Protein AF-A0A7C4U0I2-F1 (afdb_monomer_lite)

Foldseek 3Di:
DVVVVVVVVLVVQLVVLVVQLVVCVVVVNVLSNVLSVLQNVLSVCLVVQLVVQLVVVVVVVDDNPVSNVVSSVCSNVVSNVVSVVVSVVVVVVVVVVVVD

Structure (mmCIF, N/CA/C/O backbone):
data_AF-A0A7C4U0I2-F1
#
_entry.id   AF-A0A7C4U0I2-F1
#
loop_
_atom_site.group_PDB
_atom_site.id
_atom_site.type_symbol
_atom_site.label_atom_id
_atom_site.label_alt_id
_atom_site.label_comp_id
_atom_site.label_asym_id
_atom_site.label_entity_id
_atom_site.label_seq_id
_atom_site.pdbx_PDB_ins_code
_atom_site.Cartn_x
_atom_site.Cartn_y
_atom_site.Cartn_z
_atom_site.occupancy
_atom_site.B_iso_or_equiv
_atom_site.auth_seq_id
_atom_site.auth_comp_id
_atom_site.auth_asym_id
_atom_site.auth_atom_id
_atom_site.pdbx_PDB_model_num
ATOM 1 N N . PHE A 1 1 ? 20.157 4.027 -6.288 1.00 63.78 1 PHE A N 1
ATOM 2 C CA . PHE A 1 1 ? 20.144 4.581 -4.900 1.00 63.78 1 PHE A CA 1
ATOM 3 C C . PHE A 1 1 ? 18.720 4.721 -4.364 1.00 63.78 1 PHE A C 1
ATOM 5 O O . PHE A 1 1 ? 18.476 4.404 -3.204 1.00 63.78 1 PHE A O 1
ATOM 12 N N . TRP A 1 2 ? 17.784 5.153 -5.211 1.00 73.75 2 TRP A N 1
ATOM 13 C CA . TRP A 1 2 ? 16.386 5.416 -4.869 1.00 73.75 2 TRP A CA 1
ATOM 14 C C . TRP A 1 2 ? 15.608 4.168 -4.402 1.00 73.75 2 TRP A C 1
ATOM 16 O O . TRP A 1 2 ? 14.856 4.231 -3.434 1.00 73.75 2 TRP A O 1
ATOM 26 N N . GLU A 1 3 ? 15.868 2.999 -4.994 1.00 79.25 3 GLU A N 1
ATOM 27 C CA . GLU A 1 3 ? 15.208 1.734 -4.620 1.00 79.25 3 GLU A CA 1
ATOM 28 C C . GLU A 1 3 ? 15.482 1.319 -3.171 1.00 79.25 3 GLU A C 1
ATOM 30 O O . GLU A 1 3 ? 14.582 0.888 -2.457 1.00 79.25 3 GLU A O 1
ATOM 35 N N . ARG A 1 4 ? 16.725 1.482 -2.699 1.00 81.94 4 ARG A N 1
ATOM 36 C CA . ARG A 1 4 ? 17.110 1.121 -1.324 1.00 81.94 4 ARG A CA 1
ATOM 37 C C . ARG A 1 4 ? 16.385 1.987 -0.296 1.00 81.94 4 ARG A C 1
ATOM 39 O O . ARG A 1 4 ? 15.993 1.487 0.755 1.00 81.94 4 ARG A O 1
ATOM 46 N N . ALA A 1 5 ? 16.187 3.267 -0.615 1.00 85.31 5 ALA A N 1
ATOM 47 C CA . ALA A 1 5 ? 15.401 4.175 0.211 1.00 85.31 5 ALA A CA 1
ATOM 48 C C . ALA A 1 5 ? 13.929 3.744 0.254 1.00 85.31 5 ALA A C 1
ATOM 50 O O . ALA A 1 5 ? 13.339 3.700 1.331 1.00 85.31 5 ALA A O 1
ATOM 51 N N . LEU A 1 6 ? 13.369 3.341 -0.891 1.00 84.38 6 LEU A N 1
ATOM 52 C CA . LEU A 1 6 ? 12.006 2.824 -0.974 1.00 84.38 6 LEU A CA 1
ATOM 53 C C . LEU A 1 6 ? 11.830 1.543 -0.147 1.00 84.38 6 LEU A C 1
ATOM 55 O O . LEU A 1 6 ? 10.868 1.435 0.605 1.00 84.38 6 LEU A O 1
ATOM 59 N N . PHE A 1 7 ? 12.776 0.602 -0.211 1.00 83.56 7 PHE A N 1
ATOM 60 C CA . PHE A 1 7 ? 12.732 -0.615 0.605 1.00 83.56 7 PHE A CA 1
ATOM 61 C C . PHE A 1 7 ? 12.832 -0.323 2.106 1.00 83.56 7 PHE A C 1
ATOM 63 O O . PHE A 1 7 ? 12.082 -0.910 2.887 1.00 83.56 7 PHE A O 1
ATOM 70 N N . MET A 1 8 ? 13.701 0.605 2.525 1.00 88.44 8 MET A N 1
ATOM 71 C CA . MET A 1 8 ? 13.758 1.038 3.927 1.00 88.44 8 MET A CA 1
ATOM 72 C C . MET A 1 8 ? 12.449 1.695 4.372 1.00 88.44 8 MET A C 1
ATOM 74 O O . MET A 1 8 ? 11.941 1.377 5.448 1.00 88.44 8 MET A O 1
ATOM 78 N N . PHE A 1 9 ? 11.874 2.562 3.535 1.00 87.94 9 PHE A N 1
ATOM 79 C CA . PHE A 1 9 ? 10.573 3.170 3.796 1.00 87.94 9 PHE A CA 1
ATOM 80 C C . PHE A 1 9 ? 9.479 2.105 3.915 1.00 87.94 9 PHE A C 1
ATOM 82 O O . PHE A 1 9 ? 8.713 2.121 4.877 1.00 87.94 9 PHE A O 1
ATOM 89 N N . MET A 1 10 ? 9.443 1.136 2.995 1.00 86.75 10 MET A N 1
ATOM 90 C CA . MET A 1 10 ? 8.474 0.046 3.029 1.00 86.75 10 MET A CA 1
ATOM 91 C C . MET A 1 10 ? 8.590 -0.785 4.303 1.00 86.75 10 MET A C 1
ATOM 93 O O . MET A 1 10 ? 7.573 -1.074 4.930 1.00 86.75 10 MET A O 1
ATOM 97 N N . ALA A 1 11 ? 9.810 -1.151 4.697 1.00 87.69 11 ALA A N 1
ATOM 98 C CA . ALA A 1 11 ? 10.055 -1.929 5.904 1.00 87.69 11 ALA A CA 1
ATOM 99 C C . ALA A 1 11 ? 9.602 -1.172 7.162 1.00 87.69 11 ALA A C 1
ATOM 101 O O . ALA A 1 11 ? 8.868 -1.725 7.981 1.00 87.69 11 ALA A O 1
ATOM 102 N N . GLY A 1 12 ? 9.970 0.109 7.286 1.00 91.50 12 GLY A N 1
ATOM 103 C CA . GLY A 1 12 ? 9.546 0.952 8.404 1.00 91.50 12 GLY A CA 1
ATOM 104 C C . GLY A 1 12 ? 8.028 1.122 8.458 1.00 91.50 12 GLY A C 1
ATOM 105 O O . GLY A 1 12 ? 7.410 0.915 9.502 1.00 91.50 12 GLY A O 1
ATOM 106 N N . TRP A 1 13 ? 7.404 1.420 7.318 1.00 88.31 13 TRP A N 1
ATOM 107 C CA . TRP A 1 13 ? 5.955 1.586 7.218 1.00 88.31 13 TRP A CA 1
ATOM 108 C C . TRP A 1 13 ? 5.196 0.297 7.546 1.00 88.31 13 TRP A C 1
ATOM 110 O O . TRP A 1 13 ? 4.199 0.310 8.275 1.00 88.31 13 TRP A O 1
ATOM 120 N N . TRP A 1 14 ? 5.680 -0.844 7.056 1.00 87.94 14 TRP A N 1
ATOM 121 C CA . TRP A 1 14 ? 5.067 -2.138 7.328 1.00 87.94 14 TRP A CA 1
ATOM 122 C C . TRP A 1 14 ? 5.185 -2.535 8.806 1.00 87.94 14 TRP A C 1
ATOM 124 O O . TRP A 1 14 ? 4.218 -3.010 9.409 1.00 87.94 14 TRP A O 1
ATOM 134 N N . PHE A 1 15 ? 6.335 -2.264 9.424 1.00 90.81 15 PHE A N 1
ATOM 135 C CA . PHE A 1 15 ? 6.536 -2.501 10.849 1.00 90.81 15 PHE A CA 1
ATOM 136 C C . PHE A 1 15 ? 5.592 -1.642 11.700 1.00 90.81 15 PHE A C 1
ATOM 138 O O . PHE A 1 15 ? 4.884 -2.165 12.560 1.00 90.81 15 PHE A O 1
ATOM 145 N N . ILE A 1 16 ? 5.494 -0.341 11.401 1.00 90.88 16 ILE A N 1
ATOM 146 C CA . ILE A 1 16 ? 4.587 0.588 12.089 1.00 90.88 16 ILE A CA 1
ATOM 147 C C . ILE A 1 16 ? 3.132 0.125 11.946 1.00 90.88 16 ILE A C 1
ATOM 149 O O . ILE A 1 16 ? 2.436 -0.042 12.945 1.00 90.88 16 ILE A O 1
ATOM 153 N N . THR A 1 17 ? 2.659 -0.130 10.724 1.00 89.19 17 THR A N 1
ATOM 154 C CA . THR A 1 17 ? 1.260 -0.540 10.490 1.00 89.19 17 THR A CA 1
ATOM 155 C C . THR A 1 17 ? 0.899 -1.833 11.222 1.00 89.19 17 THR A C 1
ATOM 157 O O . THR A 1 17 ? -0.190 -1.927 11.789 1.00 89.19 17 THR A O 1
ATOM 160 N N . THR A 1 18 ? 1.824 -2.790 11.297 1.00 89.56 18 THR A N 1
ATOM 161 C CA . THR A 1 18 ? 1.633 -4.045 12.036 1.00 89.56 18 THR A CA 1
ATOM 162 C C . THR A 1 18 ? 1.603 -3.820 13.552 1.00 89.56 18 THR A C 1
ATOM 164 O O . THR A 1 18 ? 0.712 -4.337 14.229 1.00 89.56 18 THR A O 1
ATOM 167 N N . LEU A 1 19 ? 2.499 -2.986 14.095 1.00 90.88 19 LEU A N 1
ATOM 168 C CA . LEU A 1 19 ? 2.488 -2.615 15.515 1.00 90.88 19 LEU A CA 1
ATOM 169 C C . LEU A 1 19 ? 1.189 -1.906 15.922 1.00 90.88 19 LEU A C 1
ATOM 171 O O . LEU A 1 19 ? 0.584 -2.250 16.939 1.00 90.88 19 LEU A O 1
ATOM 175 N N . TYR A 1 20 ? 0.720 -0.946 15.123 1.00 87.19 20 TYR A N 1
ATOM 176 C CA . TYR A 1 20 ? -0.552 -0.262 15.375 1.00 87.19 20 TYR A CA 1
ATOM 177 C C . TYR A 1 20 ? -1.752 -1.210 15.226 1.00 87.19 20 TYR A C 1
ATOM 179 O O . TYR A 1 20 ? -2.699 -1.136 16.017 1.00 87.19 20 TYR A O 1
ATOM 187 N N . GLY A 1 21 ? -1.699 -2.151 14.280 1.00 86.38 21 GLY A N 1
ATOM 188 C CA . GLY A 1 21 ? -2.670 -3.240 14.167 1.00 86.38 21 GLY A CA 1
ATOM 189 C C . GLY A 1 21 ? -2.757 -4.077 15.449 1.00 86.38 21 GLY A C 1
ATOM 190 O O . GLY A 1 21 ? -3.853 -4.312 15.959 1.00 86.38 21 GLY A O 1
ATOM 191 N N . LEU A 1 22 ? -1.621 -4.462 16.033 1.00 88.94 22 LEU A N 1
ATOM 192 C CA . LEU A 1 22 ? -1.578 -5.219 17.292 1.00 88.94 22 LEU A CA 1
ATOM 193 C C . LEU A 1 22 ? -2.020 -4.385 18.507 1.00 88.94 22 LEU A C 1
ATOM 195 O O . LEU A 1 22 ? -2.755 -4.865 19.369 1.00 88.94 22 LEU A O 1
ATOM 199 N N . SER A 1 23 ? -1.637 -3.110 18.574 1.00 86.69 23 SER A N 1
ATOM 200 C CA . SER A 1 23 ? -2.049 -2.231 19.676 1.00 86.69 23 SER A CA 1
ATOM 201 C C . SER A 1 23 ? -3.567 -1.997 19.695 1.00 86.69 23 SER A C 1
ATOM 203 O O . SER A 1 23 ? -4.199 -1.993 20.753 1.00 86.69 23 SER A O 1
ATOM 205 N N . THR A 1 24 ? -4.185 -1.841 18.521 1.00 86.56 24 THR A N 1
ATOM 206 C CA . THR A 1 24 ? -5.629 -1.571 18.403 1.00 86.56 24 THR A CA 1
ATOM 207 C C . THR A 1 24 ? -6.500 -2.770 18.763 1.00 86.56 24 THR A C 1
ATOM 209 O O . THR A 1 24 ? -7.560 -2.576 19.365 1.00 86.56 24 THR A O 1
ATOM 212 N N . ILE A 1 25 ? -6.043 -3.999 18.493 1.00 85.81 25 ILE A N 1
ATOM 213 C CA . ILE A 1 25 ? -6.768 -5.200 18.927 1.00 85.81 25 ILE A CA 1
ATOM 214 C C . ILE A 1 25 ? -6.687 -5.399 20.442 1.00 85.81 25 ILE A C 1
ATOM 216 O O . ILE A 1 25 ? -7.679 -5.781 21.059 1.00 85.81 25 ILE A O 1
ATOM 220 N N . HIS A 1 26 ? -5.560 -5.033 21.063 1.00 84.56 26 HIS A N 1
ATOM 221 C CA . HIS A 1 26 ? -5.419 -5.052 22.522 1.00 84.56 26 HIS A CA 1
ATOM 222 C C . HIS A 1 26 ? -6.388 -4.071 23.202 1.00 84.56 26 HIS A C 1
ATOM 224 O O . HIS A 1 26 ? -6.948 -4.360 24.255 1.00 84.56 26 HIS A O 1
ATOM 230 N N . LYS A 1 27 ? -6.679 -2.942 22.542 1.00 86.50 27 LYS A N 1
ATOM 231 C CA . LYS A 1 27 ? -7.707 -1.969 22.953 1.00 86.50 27 LYS A CA 1
ATOM 232 C C . LYS A 1 27 ? -9.142 -2.389 22.590 1.00 86.50 27 LYS A C 1
ATOM 234 O O . LYS A 1 27 ? -10.051 -1.569 22.693 1.00 86.50 27 LYS A O 1
ATOM 239 N N . ARG A 1 28 ? -9.358 -3.632 22.131 1.00 84.31 28 ARG A N 1
ATOM 240 C CA . ARG A 1 28 ? -10.642 -4.180 21.640 1.00 84.31 28 ARG A CA 1
ATOM 241 C C . ARG A 1 28 ? -11.305 -3.366 20.518 1.00 84.31 28 ARG A C 1
ATOM 243 O O . ARG A 1 28 ? -12.486 -3.554 20.233 1.00 84.31 28 ARG A O 1
ATOM 250 N N . ASN A 1 29 ? -10.561 -2.501 19.826 1.00 83.44 29 ASN A N 1
ATOM 251 C CA . ASN A 1 29 ? -11.094 -1.718 18.715 1.00 83.44 29 ASN A CA 1
ATOM 252 C C . ASN A 1 29 ? -10.870 -2.454 17.385 1.00 83.44 29 ASN A C 1
ATOM 254 O O . ASN A 1 29 ? -9.881 -2.242 16.681 1.00 83.44 29 ASN A O 1
ATOM 258 N N . VAL A 1 30 ? -11.820 -3.326 17.043 1.00 83.00 30 VAL A N 1
ATOM 259 C CA . VAL A 1 30 ? -11.775 -4.171 15.836 1.00 83.00 30 VAL A CA 1
ATOM 260 C C . VAL A 1 30 ? -11.820 -3.341 14.548 1.00 83.00 30 VAL A C 1
ATOM 262 O O . VAL A 1 30 ? -11.224 -3.721 13.542 1.00 83.00 30 VAL A O 1
ATOM 265 N N . ILE A 1 31 ? -12.497 -2.192 14.567 1.00 81.81 31 ILE A N 1
ATOM 266 C CA . ILE A 1 31 ? -12.640 -1.324 13.391 1.00 81.81 31 ILE A CA 1
ATOM 267 C C . ILE A 1 31 ? -11.303 -0.651 13.078 1.00 81.81 31 ILE A C 1
ATOM 269 O O . ILE A 1 31 ? -10.823 -0.727 11.947 1.00 81.81 31 ILE A O 1
ATOM 273 N N . ALA A 1 32 ? -10.652 -0.073 14.092 1.00 80.56 32 ALA A N 1
ATOM 274 C CA . ALA A 1 32 ? -9.319 0.500 13.938 1.00 80.56 32 ALA A CA 1
ATOM 275 C C . ALA A 1 32 ? -8.295 -0.566 13.517 1.00 80.56 32 ALA A C 1
ATOM 277 O O . ALA A 1 32 ? -7.495 -0.317 12.617 1.00 80.56 32 ALA A O 1
ATOM 278 N N . HIS A 1 33 ? -8.365 -1.768 14.101 1.00 86.19 33 HIS A N 1
ATOM 279 C CA . HIS A 1 33 ? -7.518 -2.895 13.710 1.00 86.19 33 HIS A CA 1
ATOM 280 C C . HIS A 1 33 ? -7.654 -3.229 12.220 1.00 86.19 33 HIS A C 1
ATOM 282 O O . HIS A 1 33 ? -6.646 -3.305 11.521 1.00 86.19 33 HIS A O 1
ATOM 288 N N . LYS A 1 34 ? -8.885 -3.351 11.700 1.00 84.75 34 LYS A N 1
ATOM 289 C CA . LYS A 1 34 ? -9.124 -3.612 10.270 1.00 84.75 34 LYS A CA 1
ATOM 290 C C . LYS A 1 34 ? -8.488 -2.546 9.377 1.00 84.75 34 LYS A C 1
ATOM 292 O O . LYS A 1 34 ? -7.843 -2.896 8.394 1.00 84.75 34 LYS A O 1
ATOM 297 N N . ILE A 1 35 ? -8.609 -1.267 9.734 1.00 86.38 35 ILE A N 1
ATOM 298 C CA . ILE A 1 35 ? -8.027 -0.159 8.958 1.00 86.38 35 ILE A CA 1
ATOM 299 C C . ILE A 1 35 ? -6.495 -0.256 8.914 1.00 86.38 35 ILE A C 1
ATOM 301 O O . ILE A 1 35 ? -5.903 -0.140 7.840 1.00 86.38 35 ILE A O 1
ATOM 305 N N . TRP A 1 36 ? -5.843 -0.510 10.052 1.00 86.62 36 TRP A N 1
ATOM 306 C CA . TRP A 1 36 ? -4.386 -0.686 10.103 1.00 86.62 36 TRP A CA 1
ATOM 307 C C . TRP A 1 36 ? -3.919 -1.943 9.363 1.00 86.62 36 TRP A C 1
ATO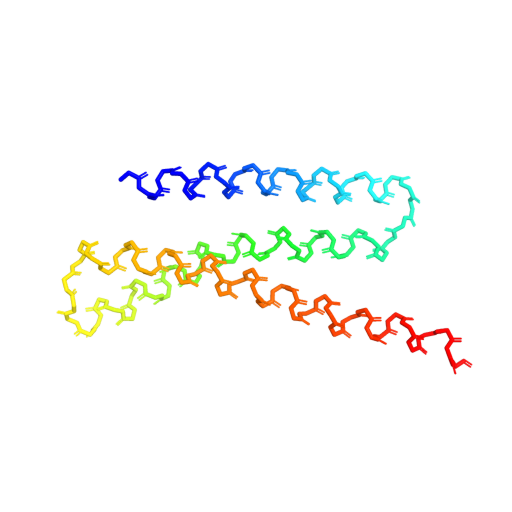M 309 O O . TRP A 1 36 ? -2.898 -1.903 8.676 1.00 86.62 36 TRP A O 1
ATOM 319 N N . MET A 1 37 ? -4.697 -3.026 9.416 1.00 88.38 37 MET A N 1
ATOM 320 C CA . MET A 1 37 ? -4.409 -4.252 8.671 1.00 88.38 37 MET A CA 1
ATOM 321 C C . MET A 1 37 ? -4.543 -4.071 7.157 1.00 88.38 37 MET A C 1
ATOM 323 O O . MET A 1 37 ? -3.72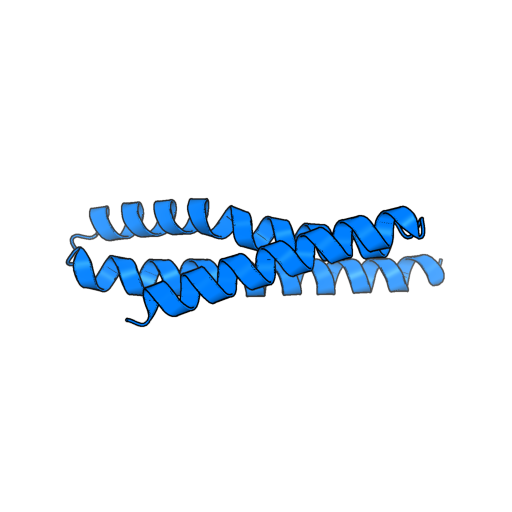3 -4.616 6.426 1.00 88.38 37 MET A O 1
ATOM 327 N N . ILE A 1 38 ? -5.499 -3.270 6.670 1.00 87.88 38 ILE A N 1
ATOM 328 C CA . ILE A 1 38 ? -5.621 -2.949 5.234 1.00 87.88 38 ILE A CA 1
ATOM 329 C C . ILE A 1 38 ? -4.357 -2.238 4.728 1.00 87.88 38 ILE A C 1
ATOM 331 O O . ILE A 1 38 ? -3.841 -2.589 3.669 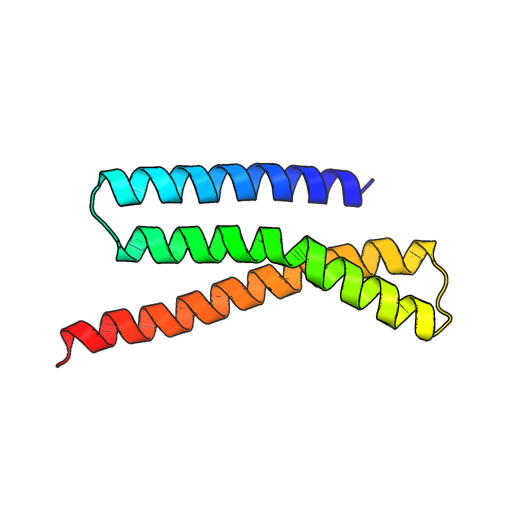1.00 87.88 38 ILE A O 1
ATOM 335 N N . ARG A 1 39 ? -3.812 -1.297 5.513 1.00 86.94 39 ARG A N 1
ATOM 336 C CA . ARG A 1 39 ? -2.549 -0.602 5.191 1.00 86.94 39 ARG A CA 1
ATOM 337 C C . ARG A 1 39 ? -1.337 -1.537 5.187 1.00 86.94 39 ARG A C 1
ATOM 339 O O . ARG A 1 39 ? -0.413 -1.338 4.409 1.00 86.94 39 ARG A O 1
ATOM 346 N N . SER A 1 40 ? -1.322 -2.544 6.057 1.00 89.38 40 SER A N 1
ATOM 347 C CA . SER A 1 40 ? -0.269 -3.569 6.072 1.00 89.38 40 SER A CA 1
ATOM 348 C C . SER A 1 40 ? -0.385 -4.495 4.851 1.00 89.38 40 SER A C 1
ATOM 350 O O . SER A 1 40 ? 0.601 -4.763 4.164 1.00 89.38 40 SER A O 1
ATOM 352 N N . TYR A 1 41 ? -1.610 -4.896 4.495 1.00 87.75 41 TYR A N 1
ATOM 353 C CA . TYR A 1 41 ? -1.881 -5.741 3.330 1.00 87.75 41 TYR A CA 1
ATOM 354 C C . TYR A 1 41 ? -1.484 -5.092 2.005 1.00 87.75 41 TYR A C 1
ATOM 356 O O . TYR A 1 41 ? -0.947 -5.775 1.134 1.00 87.75 41 TYR A O 1
ATOM 364 N N . SER A 1 42 ? -1.698 -3.784 1.848 1.00 89.06 42 SER A N 1
ATOM 365 C CA . SER A 1 42 ? -1.282 -3.085 0.629 1.00 89.06 42 SER A CA 1
ATOM 366 C C . SER A 1 42 ? 0.227 -3.139 0.414 1.00 89.06 42 SER A C 1
ATOM 368 O O . SER A 1 42 ? 0.674 -3.301 -0.716 1.00 89.06 42 SER A O 1
ATOM 370 N N . MET A 1 43 ? 1.015 -3.085 1.492 1.00 85.94 43 MET A N 1
ATOM 371 C CA . MET A 1 43 ? 2.474 -3.199 1.410 1.00 85.94 43 MET A CA 1
ATOM 372 C C . MET A 1 43 ? 2.924 -4.596 0.990 1.00 85.94 43 MET A C 1
ATOM 374 O O . MET A 1 43 ? 3.857 -4.724 0.200 1.00 85.94 43 MET A O 1
ATOM 378 N N . ALA A 1 44 ? 2.249 -5.642 1.474 1.00 87.88 44 ALA A N 1
ATOM 379 C CA . ALA A 1 44 ? 2.516 -7.014 1.048 1.00 87.88 44 ALA A CA 1
ATOM 380 C C . ALA A 1 44 ? 2.122 -7.241 -0.425 1.00 87.88 44 ALA A C 1
ATOM 382 O O . ALA A 1 44 ? 2.845 -7.904 -1.172 1.00 87.88 44 ALA A O 1
ATOM 383 N N . MET A 1 45 ? 1.008 -6.645 -0.866 1.00 87.44 45 MET A N 1
ATOM 384 C CA . MET A 1 45 ? 0.522 -6.755 -2.245 1.00 87.44 45 MET A CA 1
ATOM 385 C C . MET A 1 45 ? 1.466 -6.105 -3.264 1.00 87.44 45 MET A C 1
ATOM 387 O O . MET A 1 45 ? 1.535 -6.564 -4.408 1.00 87.44 45 MET A O 1
ATOM 391 N N . THR A 1 46 ? 2.264 -5.118 -2.844 1.00 86.75 46 THR A N 1
ATOM 392 C CA . THR A 1 46 ? 3.330 -4.528 -3.663 1.00 86.75 46 THR A CA 1
ATOM 393 C C . THR A 1 46 ? 4.205 -5.592 -4.311 1.00 86.75 46 THR A C 1
ATOM 395 O O . THR A 1 46 ? 4.372 -5.551 -5.524 1.00 86.75 46 THR A O 1
ATOM 398 N N . ALA A 1 47 ? 4.689 -6.591 -3.567 1.00 83.62 47 ALA A N 1
ATOM 399 C CA . ALA A 1 47 ? 5.568 -7.626 -4.122 1.00 83.62 47 ALA A CA 1
ATOM 400 C C . ALA A 1 47 ? 4.904 -8.433 -5.255 1.00 83.62 47 ALA A C 1
ATOM 402 O O . ALA A 1 47 ? 5.559 -8.810 -6.229 1.00 83.62 47 ALA A O 1
ATOM 403 N N . VAL A 1 48 ? 3.591 -8.661 -5.153 1.00 86.12 48 VAL A N 1
ATOM 404 C CA . VAL A 1 48 ? 2.801 -9.356 -6.178 1.00 86.12 48 VAL A CA 1
ATOM 405 C C . VAL A 1 48 ? 2.622 -8.461 -7.399 1.00 86.12 48 VAL A C 1
ATOM 407 O O . VAL A 1 48 ? 2.968 -8.859 -8.508 1.00 86.12 48 VAL A O 1
ATOM 410 N N . THR A 1 49 ? 2.132 -7.235 -7.205 1.00 85.44 49 THR A N 1
ATOM 411 C CA . THR A 1 49 ? 1.912 -6.286 -8.310 1.00 85.44 49 THR A CA 1
ATOM 412 C C . THR A 1 49 ? 3.207 -5.923 -9.026 1.00 85.44 49 THR A C 1
ATOM 414 O O . THR A 1 49 ? 3.221 -5.849 -10.247 1.00 85.44 49 THR A O 1
ATOM 417 N N . PHE A 1 50 ? 4.311 -5.794 -8.291 1.00 83.56 50 PHE A N 1
ATOM 418 C CA . PHE A 1 50 ? 5.638 -5.589 -8.844 1.00 83.56 50 PHE A CA 1
ATOM 419 C C . PHE A 1 50 ? 6.002 -6.694 -9.836 1.00 83.56 50 PHE A C 1
ATOM 421 O O . PHE A 1 50 ? 6.414 -6.415 -10.958 1.00 83.56 50 PHE A O 1
ATOM 428 N N . ARG A 1 51 ? 5.780 -7.958 -9.456 1.00 83.88 51 ARG A N 1
ATOM 429 C CA . ARG A 1 51 ? 6.039 -9.109 -10.323 1.00 83.88 51 ARG A CA 1
ATOM 430 C C . ARG A 1 51 ? 5.113 -9.132 -11.541 1.00 83.88 51 ARG A C 1
ATOM 432 O O . ARG A 1 51 ? 5.572 -9.460 -12.630 1.00 83.88 51 ARG A O 1
ATOM 439 N N . VAL A 1 52 ? 3.846 -8.745 -11.381 1.00 84.00 52 VAL A N 1
ATOM 440 C CA . VAL A 1 52 ? 2.894 -8.614 -12.500 1.00 84.00 52 VAL A CA 1
ATOM 441 C C . VAL A 1 52 ? 3.362 -7.549 -13.494 1.00 84.00 52 VAL A C 1
ATOM 443 O O . VAL A 1 52 ? 3.435 -7.835 -14.687 1.00 84.00 52 VAL A O 1
ATOM 446 N N . TYR A 1 53 ? 3.744 -6.359 -13.018 1.00 80.12 53 TYR A N 1
ATOM 447 C CA . TYR A 1 53 ? 4.271 -5.295 -13.874 1.00 80.12 53 TYR A CA 1
ATOM 448 C C . TYR A 1 53 ? 5.574 -5.710 -14.551 1.00 80.12 53 TYR A C 1
ATOM 450 O O . TYR A 1 53 ? 5.701 -5.553 -15.759 1.00 80.12 53 TYR A O 1
ATOM 458 N N . HIS A 1 54 ? 6.498 -6.325 -13.813 1.00 77.31 54 HIS A N 1
ATOM 459 C CA . HIS A 1 54 ? 7.761 -6.800 -14.368 1.00 77.31 54 HIS A CA 1
ATOM 460 C C . HIS A 1 54 ? 7.552 -7.816 -15.502 1.00 77.31 54 HIS A C 1
ATOM 462 O O . HIS A 1 54 ? 8.212 -7.731 -16.534 1.00 77.31 54 HIS A O 1
ATOM 468 N N . ILE A 1 55 ? 6.620 -8.764 -15.348 1.00 80.06 55 ILE A N 1
ATOM 469 C CA . ILE A 1 55 ? 6.289 -9.739 -16.402 1.00 80.06 55 ILE A CA 1
ATOM 470 C C . ILE A 1 55 ? 5.612 -9.051 -17.597 1.00 80.06 55 ILE A C 1
ATOM 472 O O . ILE A 1 55 ? 5.965 -9.332 -18.741 1.00 80.06 55 ILE A O 1
ATOM 476 N N . ALA A 1 56 ? 4.669 -8.138 -17.353 1.00 78.56 56 ALA A N 1
ATOM 477 C CA . ALA A 1 56 ? 3.978 -7.410 -18.417 1.00 78.56 56 ALA A CA 1
ATOM 478 C C . ALA A 1 56 ? 4.952 -6.573 -19.262 1.00 78.56 56 ALA A C 1
ATOM 480 O O . ALA A 1 56 ? 4.930 -6.629 -20.489 1.00 78.56 56 ALA A O 1
ATOM 481 N N . PHE A 1 57 ? 5.854 -5.849 -18.605 1.00 72.19 57 PHE A N 1
ATOM 482 C CA . PHE A 1 57 ? 6.867 -5.032 -19.258 1.00 72.19 57 PHE A CA 1
ATOM 483 C C . PHE A 1 57 ? 7.967 -5.852 -19.949 1.00 72.19 57 PHE A C 1
ATOM 485 O O . PHE A 1 57 ? 8.477 -5.433 -20.989 1.00 72.19 57 PHE A O 1
ATOM 492 N N . TYR A 1 58 ? 8.294 -7.037 -19.421 1.00 73.62 58 TYR A N 1
ATOM 493 C CA . TYR A 1 58 ? 9.158 -8.007 -20.097 1.00 73.62 58 TYR A CA 1
ATOM 494 C C . TYR A 1 58 ? 8.558 -8.453 -21.439 1.00 73.62 58 TYR A C 1
ATOM 496 O O . TYR A 1 58 ? 9.249 -8.453 -22.455 1.00 73.62 58 TYR A O 1
ATOM 504 N N . LEU A 1 59 ? 7.257 -8.768 -21.466 1.00 74.81 59 LEU A N 1
ATOM 505 C CA . LEU A 1 59 ? 6.538 -9.166 -22.686 1.00 74.81 59 LEU A CA 1
ATOM 506 C C . LEU A 1 59 ? 6.466 -8.044 -23.738 1.00 74.81 59 LEU A C 1
ATOM 508 O O . LEU A 1 59 ? 6.369 -8.330 -24.927 1.00 74.81 59 LEU A O 1
ATOM 512 N N . LEU A 1 60 ? 6.539 -6.780 -23.313 1.00 72.06 60 LEU A N 1
ATOM 513 C CA . LEU A 1 60 ? 6.516 -5.591 -24.175 1.00 72.06 60 LEU A CA 1
ATOM 514 C C . LEU A 1 60 ? 7.890 -5.226 -24.774 1.00 72.06 60 LEU A C 1
ATOM 516 O O . LEU A 1 60 ? 7.982 -4.266 -25.537 1.00 72.06 60 LEU A O 1
ATOM 520 N N . GLY A 1 61 ? 8.959 -5.968 -24.456 1.00 66.00 61 GLY A N 1
ATOM 521 C CA . GLY A 1 61 ? 10.289 -5.769 -25.048 1.00 66.00 61 GLY A CA 1
ATOM 522 C C . GLY A 1 61 ? 11.046 -4.530 -24.550 1.00 66.00 61 GLY A C 1
ATOM 523 O O . GLY A 1 61 ? 12.017 -4.113 -25.177 1.00 66.00 61 GLY A O 1
ATOM 524 N N . TRP A 1 62 ? 10.620 -3.925 -23.436 1.00 61.38 62 TRP A N 1
ATOM 525 C CA . TRP A 1 62 ? 11.307 -2.781 -22.824 1.00 61.38 62 TRP A CA 1
ATOM 526 C C . TRP A 1 62 ? 12.562 -3.212 -22.039 1.00 61.38 62 TRP A C 1
ATOM 528 O O . TRP A 1 62 ? 12.592 -4.271 -21.401 1.00 61.38 62 TRP A O 1
ATOM 538 N N . GLY A 1 63 ? 13.604 -2.370 -22.070 1.00 61.81 63 GLY A N 1
ATOM 539 C CA . GLY A 1 63 ? 14.891 -2.612 -21.408 1.00 61.81 63 GLY A CA 1
ATOM 540 C C . GLY A 1 63 ? 14.743 -2.933 -19.915 1.00 61.81 63 GLY A C 1
ATOM 541 O O . GLY A 1 63 ? 14.044 -2.237 -19.182 1.00 61.81 63 GLY A O 1
ATOM 542 N N . HIS A 1 64 ? 15.389 -4.009 -19.453 1.00 59.16 64 HIS A N 1
ATOM 543 C CA . HIS A 1 64 ? 15.162 -4.591 -18.120 1.00 59.16 64 HIS A CA 1
ATOM 544 C C . HIS A 1 64 ? 15.500 -3.678 -16.937 1.00 59.16 64 HIS A C 1
ATOM 546 O O . HIS A 1 64 ? 14.856 -3.782 -15.897 1.00 59.16 64 HIS A O 1
ATOM 552 N N . LEU A 1 65 ? 16.499 -2.806 -17.074 1.00 59.84 65 LEU A N 1
ATOM 553 C CA . LEU A 1 65 ? 17.007 -2.024 -15.944 1.00 59.84 65 LEU A CA 1
ATOM 554 C C . LEU A 1 65 ? 16.092 -0.841 -15.602 1.00 59.84 65 LEU A C 1
ATOM 556 O O . LEU A 1 65 ? 15.720 -0.678 -14.446 1.00 59.84 65 LEU A O 1
ATOM 560 N N . GLU A 1 66 ? 15.644 -0.079 -16.601 1.00 64.06 66 GLU A N 1
ATOM 561 C CA . GLU A 1 66 ? 14.741 1.063 -16.380 1.00 64.06 66 GLU A CA 1
ATOM 562 C C . GLU A 1 66 ? 13.324 0.612 -15.990 1.00 64.06 66 GLU A C 1
ATOM 564 O O . GLU A 1 66 ? 12.660 1.234 -15.160 1.00 64.06 66 GLU A O 1
ATOM 569 N N . ASN A 1 67 ? 12.881 -0.534 -16.515 1.00 67.62 67 ASN A N 1
ATOM 570 C CA . ASN A 1 67 ? 11.593 -1.131 -16.165 1.00 67.62 67 ASN A CA 1
ATOM 571 C C . ASN A 1 67 ? 11.458 -1.487 -14.689 1.00 67.62 67 ASN A C 1
ATOM 573 O O . ASN A 1 67 ? 10.364 -1.387 -14.128 1.00 67.62 67 ASN A O 1
ATOM 577 N N . TYR A 1 68 ? 12.545 -1.959 -14.079 1.00 70.50 68 TYR A N 1
ATOM 578 C CA . T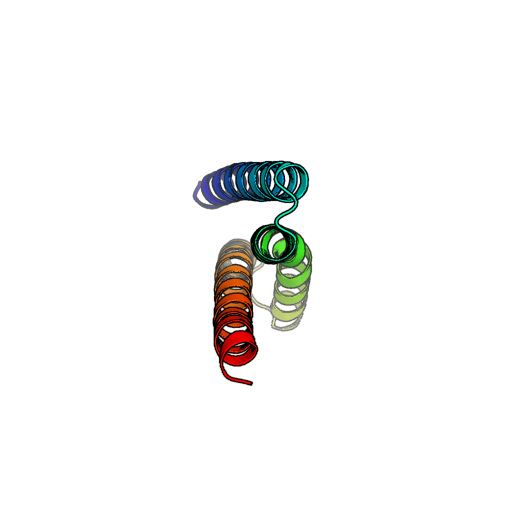YR A 1 68 ? 12.531 -2.459 -12.712 1.00 70.50 68 TYR A CA 1
ATOM 579 C C . TYR A 1 68 ? 12.215 -1.330 -11.724 1.00 70.50 68 TYR A C 1
ATOM 581 O O . TYR A 1 68 ? 11.280 -1.450 -10.930 1.00 70.50 68 TYR A O 1
ATOM 589 N N . GLU A 1 69 ? 12.925 -0.203 -11.819 1.00 74.56 69 GLU A N 1
ATOM 590 C CA . GLU A 1 69 ? 12.727 0.944 -10.923 1.00 74.56 69 GLU A CA 1
ATOM 591 C C . GLU A 1 69 ? 11.327 1.550 -11.065 1.00 74.56 69 GLU A C 1
ATOM 593 O O . GLU A 1 69 ? 10.650 1.800 -10.062 1.00 74.56 69 GLU A O 1
ATOM 598 N N . VAL A 1 70 ? 10.862 1.727 -12.305 1.00 77.69 70 VAL A N 1
ATOM 599 C CA . VAL A 1 70 ? 9.539 2.299 -12.594 1.00 77.69 70 VAL A CA 1
ATOM 600 C C . VAL A 1 70 ? 8.426 1.375 -12.098 1.00 77.69 70 VAL A C 1
ATOM 602 O O . VAL A 1 70 ? 7.500 1.833 -11.424 1.00 77.69 70 VAL A O 1
ATOM 605 N N . SER A 1 71 ? 8.538 0.067 -12.353 1.00 79.00 71 SER A N 1
ATOM 606 C CA . SER A 1 71 ? 7.558 -0.925 -11.893 1.00 79.00 71 SER A CA 1
ATOM 607 C C . SER A 1 71 ? 7.485 -0.991 -10.368 1.00 79.00 71 SER A C 1
ATOM 609 O O . SER A 1 71 ? 6.394 -1.111 -9.806 1.00 79.00 71 SER A O 1
ATOM 611 N N . LEU A 1 72 ? 8.628 -0.881 -9.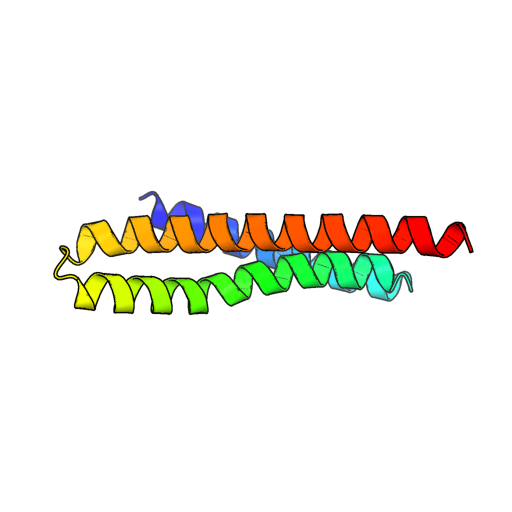680 1.00 82.50 72 LEU A N 1
ATOM 612 C CA . LEU A 1 72 ? 8.699 -0.884 -8.217 1.00 82.50 72 LEU A CA 1
ATOM 613 C C . LEU A 1 72 ? 7.955 0.323 -7.635 1.00 82.50 72 LEU A C 1
ATOM 615 O O . LEU A 1 72 ? 7.078 0.157 -6.785 1.00 82.50 72 LEU A O 1
ATOM 619 N N . TRP A 1 73 ? 8.229 1.522 -8.145 1.00 83.06 73 TRP A N 1
ATOM 620 C CA . TRP A 1 73 ? 7.573 2.749 -7.693 1.00 83.06 73 TRP A CA 1
ATOM 621 C C . TRP A 1 73 ? 6.065 2.750 -7.951 1.00 83.06 73 TRP A C 1
ATOM 623 O O . TRP A 1 73 ? 5.287 3.043 -7.039 1.00 83.06 73 TRP A O 1
ATOM 633 N N . ILE A 1 74 ? 5.641 2.359 -9.156 1.00 84.06 74 ILE A N 1
ATOM 634 C CA . ILE A 1 74 ? 4.220 2.255 -9.511 1.00 84.06 74 ILE A CA 1
ATOM 635 C C . ILE A 1 74 ? 3.498 1.230 -8.641 1.00 84.06 74 ILE A C 1
ATOM 637 O O . ILE A 1 74 ? 2.374 1.481 -8.209 1.00 84.06 74 ILE A O 1
ATOM 641 N N . SER A 1 75 ? 4.140 0.101 -8.337 1.00 85.62 75 SER A N 1
ATOM 642 C CA . SER A 1 75 ? 3.539 -0.924 -7.485 1.00 85.62 75 SER A CA 1
ATOM 643 C C . SER A 1 75 ? 3.321 -0.426 -6.052 1.00 85.62 75 SER A C 1
ATOM 645 O O . SER A 1 75 ? 2.240 -0.625 -5.499 1.00 85.62 75 SER A O 1
ATOM 647 N N . VAL A 1 76 ? 4.293 0.281 -5.461 1.00 85.62 76 VAL A N 1
ATOM 648 C CA . VAL A 1 76 ? 4.165 0.821 -4.097 1.00 85.62 76 VAL A CA 1
ATOM 649 C C . VAL A 1 76 ? 3.115 1.921 -4.038 1.00 85.62 76 VAL A C 1
ATOM 651 O O . VAL A 1 76 ? 2.189 1.837 -3.231 1.00 85.62 76 VAL A O 1
ATOM 654 N N . ILE A 1 77 ? 3.228 2.932 -4.905 1.00 86.62 77 ILE A N 1
ATOM 655 C CA . ILE A 1 77 ? 2.295 4.064 -4.920 1.00 86.62 77 ILE A CA 1
ATOM 656 C C . ILE A 1 77 ? 0.881 3.581 -5.249 1.00 86.62 77 ILE A C 1
ATOM 658 O O . ILE A 1 77 ? -0.072 3.964 -4.572 1.00 86.62 77 ILE A O 1
ATOM 662 N N . GLY A 1 78 ? 0.743 2.705 -6.248 1.00 86.56 78 GLY A N 1
ATOM 663 C CA . GLY A 1 78 ? -0.542 2.165 -6.682 1.00 86.56 78 GLY A CA 1
ATOM 664 C C . GLY A 1 78 ? -1.255 1.389 -5.578 1.00 86.56 78 GLY A C 1
ATOM 665 O O . GLY A 1 78 ? -2.433 1.639 -5.321 1.00 86.56 78 GLY A O 1
ATOM 666 N N . ASN A 1 79 ? -0.552 0.501 -4.866 1.00 89.50 79 ASN A N 1
ATOM 667 C CA . ASN A 1 79 ? -1.165 -0.225 -3.752 1.00 89.50 79 ASN A CA 1
ATOM 668 C C . ASN A 1 79 ? -1.496 0.684 -2.569 1.00 89.50 79 ASN A C 1
ATOM 670 O O . ASN A 1 79 ? -2.532 0.486 -1.936 1.00 89.50 79 ASN A O 1
ATOM 674 N N . MET A 1 80 ? -0.656 1.678 -2.265 1.00 85.81 80 MET A N 1
ATOM 675 C CA . MET A 1 80 ? -0.916 2.602 -1.159 1.00 85.81 80 MET A CA 1
ATOM 676 C C . MET A 1 80 ? -2.152 3.469 -1.431 1.00 85.81 80 MET A C 1
ATOM 678 O O . MET A 1 80 ? -3.042 3.547 -0.583 1.00 85.81 80 MET A O 1
ATOM 682 N N . LEU A 1 81 ? -2.270 4.012 -2.647 1.00 88.19 81 LEU A N 1
ATOM 683 C CA . LEU A 1 81 ? -3.467 4.722 -3.109 1.00 88.19 81 LEU A CA 1
ATOM 684 C C . LEU A 1 81 ? -4.715 3.836 -3.054 1.00 88.19 81 LEU A C 1
ATOM 686 O O . LEU A 1 81 ? -5.770 4.271 -2.589 1.00 88.19 81 LEU A O 1
ATOM 690 N N . PHE A 1 82 ? -4.603 2.581 -3.494 1.00 87.38 82 PHE A N 1
ATOM 691 C CA . PHE A 1 82 ? -5.714 1.636 -3.436 1.00 87.38 82 PHE A CA 1
ATOM 692 C C . PHE A 1 82 ? -6.148 1.357 -1.989 1.00 87.38 82 PHE A C 1
ATOM 694 O O . PHE A 1 82 ? -7.344 1.335 -1.694 1.00 87.38 82 PHE A O 1
ATOM 701 N N . ALA A 1 83 ? -5.195 1.214 -1.066 1.00 87.50 83 ALA A N 1
ATOM 702 C CA . ALA A 1 83 ? -5.472 1.039 0.356 1.00 87.50 83 ALA A CA 1
ATOM 703 C C . ALA A 1 83 ? -6.241 2.229 0.936 1.00 87.50 83 ALA A C 1
ATOM 705 O O . ALA A 1 83 ? -7.251 2.042 1.615 1.00 87.50 83 ALA A O 1
ATOM 706 N N . GLU A 1 84 ? -5.794 3.454 0.648 1.00 86.50 84 GLU A N 1
ATOM 707 C CA . GLU A 1 84 ? -6.474 4.672 1.092 1.00 86.50 84 GLU A CA 1
ATOM 708 C C . GLU A 1 84 ? -7.878 4.789 0.505 1.00 86.50 84 GLU A C 1
ATOM 710 O O . GLU A 1 84 ? -8.816 5.123 1.231 1.00 86.50 84 GLU A O 1
ATOM 715 N N . TRP A 1 85 ? -8.063 4.430 -0.767 1.00 87.44 85 TRP A N 1
ATOM 716 C CA . TRP A 1 85 ? -9.383 4.400 -1.391 1.00 87.44 85 TRP A CA 1
ATOM 717 C C . TRP A 1 85 ? -10.329 3.399 -0.709 1.00 87.44 85 TRP A C 1
ATOM 719 O O . TRP A 1 85 ? -11.481 3.733 -0.410 1.00 87.44 85 TRP A O 1
ATOM 729 N N . VAL A 1 86 ? -9.845 2.192 -0.392 1.00 86.06 86 VAL A N 1
ATOM 730 C CA . VAL A 1 86 ? -10.618 1.180 0.350 1.00 86.06 86 VAL A CA 1
ATOM 731 C C . VAL A 1 86 ? -10.978 1.687 1.748 1.00 86.06 86 VAL A C 1
ATOM 733 O O . VAL A 1 86 ? -12.133 1.566 2.162 1.00 86.06 86 VAL A O 1
ATOM 736 N N . ILE A 1 87 ? -10.029 2.298 2.463 1.00 84.94 87 ILE A N 1
ATOM 737 C CA . ILE A 1 87 ? -10.256 2.860 3.802 1.00 84.94 87 ILE A CA 1
ATOM 738 C C . ILE A 1 87 ? -11.269 4.002 3.743 1.00 84.94 87 ILE A C 1
ATOM 740 O O . ILE A 1 87 ? -12.181 4.046 4.564 1.00 84.94 87 ILE A O 1
ATOM 744 N N . TRP A 1 88 ? -11.171 4.897 2.759 1.00 83.56 88 TRP A N 1
ATOM 745 C CA . TRP A 1 88 ? -12.131 5.984 2.568 1.00 83.56 88 TRP A CA 1
ATOM 746 C C . TRP A 1 88 ? -13.547 5.451 2.321 1.00 83.56 88 TRP A C 1
ATOM 748 O O . TRP A 1 88 ? -14.522 5.934 2.907 1.00 83.56 88 TRP A O 1
ATOM 758 N N . ARG A 1 89 ? -13.667 4.389 1.516 1.00 80.88 89 ARG A N 1
ATOM 759 C CA . ARG A 1 89 ? -14.946 3.728 1.242 1.00 80.88 89 ARG A CA 1
ATOM 760 C C . ARG A 1 89 ? -15.522 3.042 2.486 1.00 80.88 89 ARG A C 1
ATOM 762 O O . ARG A 1 89 ? -16.726 3.142 2.722 1.0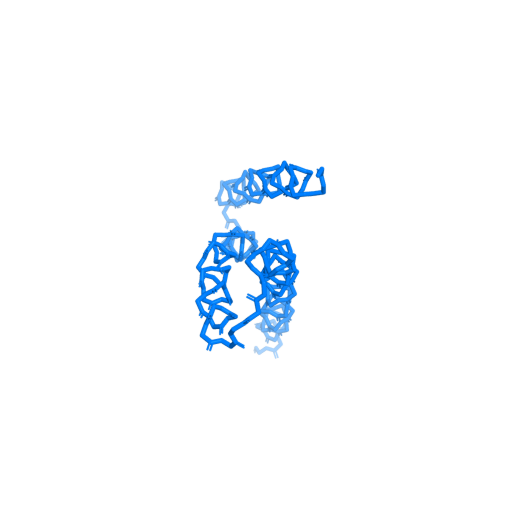0 80.88 89 ARG A O 1
ATOM 769 N N . GLN A 1 90 ? -14.683 2.406 3.304 1.00 77.06 90 GLN A N 1
ATOM 770 C CA . GLN A 1 90 ? -15.098 1.790 4.571 1.00 77.06 90 GLN A CA 1
ATOM 771 C C . GLN A 1 90 ? -15.415 2.824 5.660 1.00 77.06 90 GLN A C 1
ATOM 773 O O . GLN A 1 90 ? -16.338 2.619 6.440 1.00 77.06 90 GLN A O 1
ATOM 778 N N . SER A 1 91 ? -14.728 3.967 5.685 1.00 71.12 91 SER A N 1
ATOM 779 C CA . SER A 1 91 ? -15.013 5.064 6.619 1.00 71.12 91 SER A CA 1
ATOM 780 C C . SER A 1 91 ? -16.389 5.691 6.349 1.00 71.12 91 SER A C 1
ATOM 782 O O . SER A 1 91 ? -17.156 5.965 7.273 1.00 71.12 91 SER A O 1
ATOM 784 N N . LYS A 1 92 ? -16.792 5.791 5.071 1.00 64.19 92 LYS A N 1
ATOM 785 C CA . LYS A 1 92 ? -18.185 6.103 4.701 1.00 64.19 92 LYS A CA 1
ATOM 786 C C . LYS A 1 92 ? -19.185 5.061 5.210 1.00 64.19 92 LYS A C 1
ATOM 788 O O . LYS A 1 92 ? -20.284 5.435 5.610 1.00 64.19 92 LYS A O 1
ATOM 793 N N . GLN A 1 93 ? -18.838 3.772 5.188 1.00 60.09 93 GLN A N 1
ATOM 794 C CA . GLN A 1 93 ? -19.699 2.718 5.743 1.00 60.09 93 GLN A CA 1
ATOM 795 C C . GLN A 1 93 ? -19.782 2.782 7.276 1.00 60.09 93 GLN A C 1
ATOM 797 O O . GLN A 1 93 ? -20.865 2.590 7.819 1.00 60.09 93 GLN A O 1
ATOM 802 N N . TYR A 1 94 ? -18.687 3.127 7.961 1.00 60.62 94 TYR A N 1
ATOM 803 C CA . TYR A 1 94 ? -18.664 3.361 9.408 1.00 60.62 94 TYR A CA 1
ATOM 804 C C . TYR A 1 94 ? -19.626 4.485 9.815 1.00 60.62 94 TYR A C 1
ATOM 806 O O . TYR A 1 94 ? -20.486 4.266 10.665 1.00 60.62 94 TYR A O 1
ATOM 814 N N . LEU A 1 95 ? -19.564 5.648 9.153 1.00 59.56 95 LEU A N 1
ATOM 815 C CA . LEU A 1 95 ? -20.485 6.761 9.423 1.00 59.56 95 LEU A CA 1
ATOM 816 C C . LEU A 1 95 ? -21.948 6.409 9.114 1.00 59.56 95 LEU A C 1
ATOM 818 O O . LEU A 1 95 ? -22.841 6.820 9.848 1.00 59.56 95 LEU A O 1
ATOM 822 N N . LYS A 1 96 ? -22.205 5.608 8.072 1.00 54.81 96 LYS A N 1
ATOM 823 C CA . LYS A 1 96 ? -23.561 5.127 7.763 1.00 54.81 96 LYS A CA 1
ATOM 824 C C . LYS A 1 96 ? -24.127 4.180 8.825 1.00 54.81 96 LYS A C 1
ATOM 826 O O . LYS A 1 96 ? -25.339 4.163 8.993 1.00 54.81 96 LYS A O 1
ATOM 831 N N . SER A 1 97 ? -23.287 3.436 9.548 1.00 50.44 97 SER A N 1
ATOM 832 C CA . SER A 1 97 ? -23.751 2.502 10.588 1.00 50.44 97 SER A CA 1
ATOM 833 C C . SER A 1 97 ? -24.351 3.178 11.827 1.00 50.44 97 SER A C 1
ATOM 835 O O . SER A 1 97 ? -25.094 2.531 12.549 1.00 50.44 97 SER A O 1
ATOM 837 N N . PHE A 1 98 ? -24.071 4.467 12.056 1.00 54.44 98 PHE A N 1
ATOM 838 C CA . PHE A 1 98 ? -24.676 5.257 13.140 1.00 54.44 98 PHE A CA 1
ATOM 839 C C . PHE A 1 98 ? -25.948 6.005 12.718 1.00 54.44 98 PHE A C 1
ATOM 841 O O . PHE A 1 98 ? -26.588 6.633 13.554 1.00 54.44 98 PHE A O 1
ATOM 848 N N . ALA A 1 99 ? -26.277 6.001 11.424 1.00 56.88 99 ALA A N 1
ATOM 849 C CA . ALA A 1 99 ? -27.403 6.745 10.861 1.00 56.88 99 ALA A CA 1
ATOM 850 C C . ALA A 1 99 ? -28.636 5.863 10.570 1.00 56.88 99 ALA A C 1
ATOM 852 O O . ALA A 1 99 ? -29.604 6.361 10.003 1.00 56.88 99 ALA A O 1
ATOM 853 N N . THR A 1 100 ? -28.583 4.568 10.903 1.00 46.81 100 THR A N 1
ATOM 854 C CA . THR A 1 100 ? -29.708 3.612 10.844 1.00 46.81 100 THR A CA 1
ATOM 855 C C . THR A 1 100 ? -30.046 3.175 12.257 1.00 46.81 100 THR A C 1
ATOM 857 O O . THR A 1 100 ? -31.251 3.098 12.566 1.00 46.81 100 THR A O 1
#

pLDDT: mean 80.04, std 10.54, range [46.81, 91.5]

Secondary structure (DSSP, 8-state):
-HHHHHHHHHHHHHHHHHHHHHHHHHTT-HHHHHHHHHHHHHHHHHHHHHHHHHHHHHHTT--HHHHHHHHHHHHHHHHHHHHHHHHHHHHHHHHHHT--

Sequence (100 aa):
FWERALFMFMAGWWFITTLYGLSTIHKRNVIAHKIWMIRSYSMAMTAVTFRVYHIAFYLLGWGHLENYEVSLWISVIGNMLFAEWVIWRQSKQYLKSFAT

Radius of gyration: 16.67 Å; chains: 1; bounding box: 50×16×48 Å